Protein AF-A0AAJ6AZ47-F1 (afdb_monomer_lite)

Secondary structure (DSSP, 8-state):
---PPPPTT--EEEEE-SSS-EEEEETTT-PBPEETTEE--SB-HHHHHHHHHHHHHHHHHHTT--

Organism: NCBI:txid3121372

Radius of gyration: 12.67 Å; chains: 1; bounding box: 21×37×38 Å

Structure (mmCIF, N/CA/C/O backbone):
data_AF-A0AAJ6AZ47-F1
#
_entry.id   AF-A0AAJ6AZ47-F1
#
loop_
_atom_s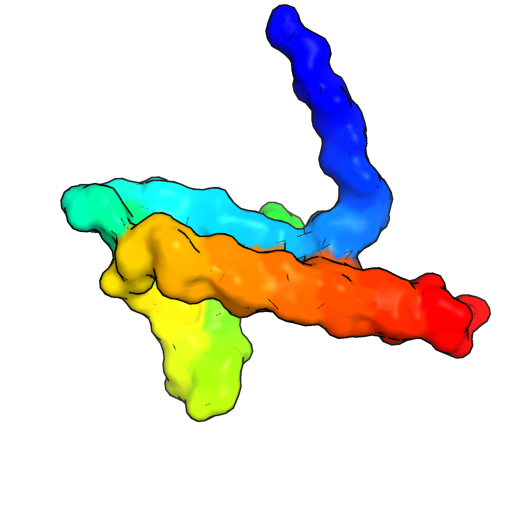ite.group_PDB
_atom_site.id
_atom_site.type_symbol
_atom_site.label_atom_id
_atom_site.label_alt_id
_atom_site.label_comp_id
_atom_site.label_asym_id
_atom_site.label_entity_id
_atom_site.label_seq_id
_atom_site.pdbx_PDB_ins_code
_atom_site.Cartn_x
_atom_site.Cartn_y
_atom_site.Cartn_z
_atom_site.occupancy
_atom_site.B_iso_or_equiv
_atom_site.auth_seq_id
_atom_site.auth_comp_id
_atom_site.auth_asym_id
_atom_site.auth_atom_id
_atom_site.pdbx_PDB_model_num
ATOM 1 N N . MET A 1 1 ? 5.910 26.556 0.301 1.00 40.56 1 MET A N 1
ATOM 2 C CA . MET A 1 1 ? 5.838 25.082 0.319 1.00 40.56 1 MET 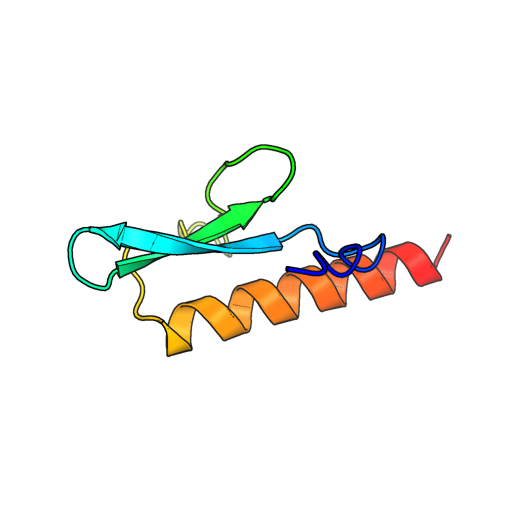A CA 1
ATOM 3 C C . MET A 1 1 ? 6.044 24.616 -1.116 1.00 40.56 1 MET A C 1
ATOM 5 O O . MET A 1 1 ? 5.207 24.918 -1.954 1.00 40.56 1 MET A O 1
ATOM 9 N N . LYS A 1 2 ? 7.221 24.069 -1.453 1.00 41.44 2 LYS A N 1
ATOM 10 C CA . LYS A 1 2 ? 7.485 23.562 -2.807 1.00 41.44 2 LYS A CA 1
ATOM 11 C C . LYS A 1 2 ? 6.916 22.152 -2.862 1.00 41.44 2 LYS A C 1
ATOM 13 O O . LYS A 1 2 ? 7.461 21.265 -2.219 1.00 41.44 2 LYS A O 1
ATOM 18 N N . ILE A 1 3 ? 5.811 21.979 -3.572 1.00 52.47 3 ILE A N 1
ATOM 19 C CA . ILE A 1 3 ? 5.331 20.650 -3.938 1.00 52.47 3 ILE A CA 1
ATOM 20 C C . ILE A 1 3 ? 6.347 20.154 -4.967 1.00 52.47 3 ILE A C 1
ATOM 22 O O . ILE A 1 3 ? 6.434 20.714 -6.062 1.00 52.47 3 ILE A O 1
ATOM 26 N N . ALA A 1 4 ? 7.214 19.218 -4.578 1.00 48.09 4 ALA A N 1
ATOM 27 C CA . ALA A 1 4 ? 8.059 18.535 -5.547 1.00 48.09 4 ALA A CA 1
ATOM 28 C C . ALA A 1 4 ? 7.119 17.828 -6.534 1.00 48.09 4 ALA A C 1
ATOM 30 O O . ALA A 1 4 ? 6.151 17.212 -6.081 1.00 48.09 4 ALA A O 1
ATOM 31 N N . PRO A 1 5 ? 7.326 17.946 -7.857 1.00 48.69 5 PRO A N 1
ATOM 32 C CA . PRO A 1 5 ? 6.536 17.159 -8.787 1.00 48.69 5 PRO A CA 1
ATOM 33 C C . PRO A 1 5 ? 6.764 15.692 -8.425 1.00 48.69 5 PRO A C 1
ATOM 35 O O . PRO A 1 5 ? 7.913 15.247 -8.381 1.00 48.69 5 PRO A O 1
ATOM 38 N N . LEU A 1 6 ? 5.679 14.975 -8.115 1.00 52.03 6 LEU A N 1
ATOM 39 C CA . LEU A 1 6 ? 5.723 13.525 -7.970 1.00 52.03 6 LEU A CA 1
ATOM 40 C C . LEU A 1 6 ? 6.466 12.987 -9.201 1.00 52.03 6 LEU A C 1
ATOM 42 O O . LEU A 1 6 ? 6.152 13.425 -10.318 1.00 52.03 6 LEU A O 1
ATOM 46 N N . PRO A 1 7 ? 7.485 12.124 -9.043 1.00 54.09 7 PRO A N 1
ATOM 47 C CA . PRO A 1 7 ? 8.115 11.512 -10.199 1.00 54.09 7 PRO A CA 1
ATOM 48 C C . PRO A 1 7 ? 7.003 10.899 -11.048 1.00 54.09 7 PRO A C 1
ATOM 50 O O . PRO A 1 7 ? 6.080 10.283 -10.520 1.00 54.09 7 PRO A O 1
ATOM 53 N N . VAL A 1 8 ? 7.076 11.121 -12.361 1.00 55.69 8 VAL A N 1
ATOM 54 C CA . VAL A 1 8 ? 6.012 10.914 -13.369 1.00 55.69 8 VAL A CA 1
ATOM 55 C C . VAL A 1 8 ? 5.503 9.450 -13.450 1.00 55.69 8 VAL A C 1
ATOM 57 O O . VAL A 1 8 ? 4.727 9.105 -14.333 1.00 55.69 8 VAL A O 1
ATOM 60 N N . ARG A 1 9 ? 5.920 8.564 -12.537 1.00 69.12 9 ARG A N 1
ATOM 61 C CA . ARG A 1 9 ? 5.635 7.125 -12.517 1.00 69.12 9 ARG A CA 1
ATOM 62 C C . ARG A 1 9 ? 5.109 6.553 -11.192 1.00 69.12 9 ARG A C 1
ATOM 64 O O . ARG A 1 9 ? 4.868 5.353 -11.163 1.00 69.12 9 ARG A O 1
ATOM 71 N N . LEU A 1 10 ? 4.905 7.334 -10.125 1.00 81.44 10 LEU A N 1
ATOM 72 C CA . LEU A 1 10 ? 4.220 6.782 -8.942 1.00 81.44 10 LEU A CA 1
ATOM 73 C C . LEU A 1 10 ? 2.723 6.642 -9.242 1.00 81.44 10 LEU A C 1
ATOM 75 O O . LEU A 1 10 ? 2.072 7.606 -9.653 1.00 81.44 10 LEU A O 1
ATOM 79 N N . ARG A 1 11 ? 2.191 5.428 -9.080 1.00 90.19 11 ARG A N 1
ATOM 80 C CA . ARG A 1 11 ? 0.769 5.097 -9.266 1.00 90.19 11 ARG A CA 1
ATOM 81 C C . ARG A 1 11 ? 0.064 4.760 -7.962 1.00 90.19 11 ARG A C 1
ATOM 83 O O . ARG A 1 11 ? -1.161 4.844 -7.925 1.00 90.19 11 ARG A O 1
ATOM 90 N N . TYR A 1 12 ? 0.815 4.402 -6.930 1.00 94.44 12 TYR A N 1
ATOM 91 C CA . TYR A 1 12 ? 0.298 3.966 -5.641 1.00 94.44 12 TYR A CA 1
ATOM 92 C C . TYR A 1 12 ? 0.874 4.826 -4.525 1.00 94.44 12 TYR A C 1
ATOM 94 O O . TYR A 1 12 ? 2.007 5.293 -4.630 1.00 94.44 12 TYR A O 1
ATOM 102 N N . ASP A 1 13 ? 0.082 5.052 -3.489 1.00 95.00 13 ASP A N 1
ATOM 103 C CA . ASP A 1 13 ? 0.475 5.810 -2.302 1.00 95.00 13 A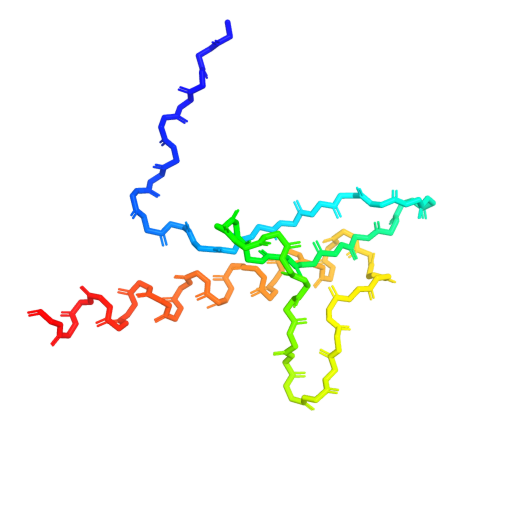SP A CA 1
ATOM 104 C C . ASP A 1 13 ? -0.290 5.277 -1.084 1.00 95.00 13 ASP A C 1
ATOM 106 O O . ASP A 1 13 ? -1.236 4.489 -1.226 1.00 95.00 13 ASP A O 1
ATOM 110 N N . THR A 1 14 ? 0.104 5.711 0.106 1.00 95.75 14 THR A N 1
ATOM 111 C CA . THR A 1 14 ? -0.581 5.397 1.357 1.00 95.75 14 THR A CA 1
ATOM 112 C C . THR A 1 14 ? -1.331 6.623 1.862 1.00 95.75 14 THR A C 1
ATOM 114 O O . THR A 1 14 ? -0.923 7.770 1.676 1.00 95.75 14 THR A O 1
ATOM 117 N N . ARG A 1 15 ? -2.495 6.406 2.474 1.00 95.81 15 ARG A N 1
ATOM 118 C CA . ARG A 1 15 ? -3.198 7.464 3.205 1.00 95.81 15 ARG A CA 1
ATOM 119 C C . ARG A 1 15 ? -3.644 6.966 4.559 1.00 95.81 15 ARG A C 1
ATOM 121 O O . ARG A 1 15 ? -4.141 5.845 4.677 1.00 95.81 15 ARG A O 1
ATOM 128 N N . GLU A 1 16 ? -3.505 7.838 5.542 1.00 95.44 16 GLU A N 1
ATOM 129 C CA . GLU A 1 16 ? -4.089 7.634 6.853 1.00 95.44 16 GLU A CA 1
ATOM 130 C C . GLU A 1 16 ? -5.612 7.798 6.767 1.00 95.44 16 GLU A C 1
ATOM 132 O O . GLU A 1 16 ? -6.140 8.727 6.150 1.00 95.44 16 GLU A O 1
ATOM 137 N N . GLU A 1 17 ? -6.309 6.862 7.386 1.00 92.06 17 GLU A N 1
ATOM 138 C CA . GLU A 1 17 ? -7.741 6.848 7.635 1.00 92.06 17 GLU A CA 1
ATOM 139 C C . GLU A 1 17 ? -7.980 7.114 9.135 1.00 92.06 17 GLU A C 1
ATOM 141 O O . GLU A 1 17 ? -7.221 7.810 9.802 1.00 92.06 17 GLU A O 1
ATOM 146 N N . GLN A 1 18 ? -9.069 6.605 9.709 1.00 90.94 18 GLN A N 1
ATOM 147 C CA . GLN A 1 18 ? -9.348 6.797 11.132 1.00 90.94 18 GLN A CA 1
ATOM 148 C C . GLN A 1 18 ? -8.497 5.871 12.008 1.00 90.94 18 GLN A C 1
ATOM 150 O O . GLN A 1 18 ? -8.352 4.694 11.695 1.00 90.94 18 GLN A O 1
ATOM 155 N N . GLN A 1 19 ? -8.072 6.375 13.173 1.00 90.88 19 GLN A N 1
ATOM 156 C CA . GLN A 1 19 ? -7.436 5.590 14.244 1.00 90.88 19 GLN A CA 1
ATOM 157 C C . GLN A 1 19 ? -6.063 5.003 13.870 1.00 90.88 19 GLN A C 1
ATOM 159 O O . GLN A 1 19 ? -5.831 3.818 14.100 1.00 90.88 19 GLN A O 1
ATOM 164 N N . ASP A 1 20 ? -5.169 5.818 13.294 1.00 91.62 20 ASP A N 1
ATOM 165 C CA . ASP A 1 20 ? -3.812 5.411 12.881 1.00 91.62 20 ASP A CA 1
ATOM 166 C C . ASP A 1 20 ? -3.802 4.237 11.886 1.00 91.62 20 ASP A C 1
ATOM 168 O O . ASP A 1 20 ? -2.831 3.486 11.779 1.00 91.62 20 ASP A O 1
ATOM 172 N N . LYS A 1 21 ? -4.908 4.055 11.156 1.00 95.19 21 LYS A N 1
ATOM 173 C CA . LYS A 1 21 ? -5.053 3.003 10.158 1.00 95.19 21 LYS A CA 1
ATOM 174 C C . LYS A 1 21 ? -4.790 3.531 8.771 1.00 95.19 21 LYS A C 1
ATOM 176 O O . LYS A 1 21 ? -5.329 4.558 8.391 1.00 95.19 21 LYS A O 1
ATOM 181 N N . TRP A 1 22 ? -4.019 2.789 7.997 1.00 97.31 22 TRP A N 1
ATOM 182 C CA . TRP A 1 22 ? -3.553 3.193 6.684 1.00 97.31 22 TRP A CA 1
ATOM 183 C C . TRP A 1 22 ? -4.174 2.332 5.591 1.00 97.31 22 TRP A C 1
ATOM 185 O O . TRP A 1 22 ? -4.539 1.169 5.793 1.00 97.31 22 TRP A O 1
ATOM 195 N N . THR A 1 23 ? -4.347 2.950 4.428 1.00 97.06 23 THR A N 1
ATOM 196 C CA . THR A 1 23 ? -4.856 2.317 3.213 1.00 97.06 23 THR A CA 1
ATOM 197 C C . THR A 1 23 ? -3.895 2.579 2.070 1.00 97.06 23 THR A C 1
ATOM 199 O O . THR A 1 23 ? -3.543 3.730 1.806 1.00 97.06 23 THR A O 1
ATOM 202 N N . VAL A 1 24 ? -3.534 1.519 1.353 1.00 9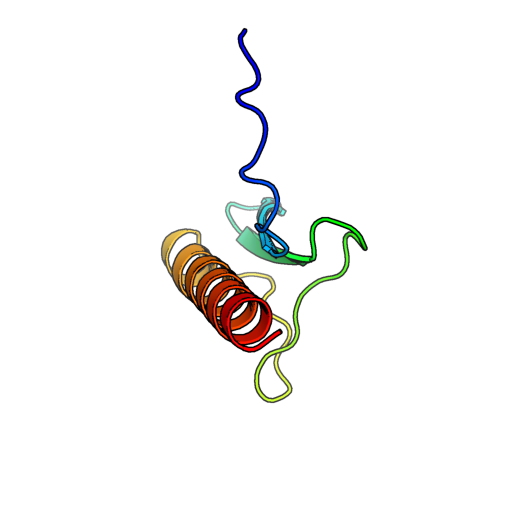6.81 24 VAL A N 1
ATOM 203 C CA . VAL A 1 24 ? -2.809 1.620 0.086 1.00 96.81 24 VAL A CA 1
ATOM 204 C C . VAL A 1 24 ? -3.825 1.879 -1.013 1.00 96.81 24 VAL A C 1
ATOM 206 O O . VAL A 1 24 ? -4.787 1.123 -1.177 1.00 96.81 24 VAL A O 1
ATOM 209 N N . PHE A 1 25 ? -3.630 2.945 -1.781 1.00 96.44 25 PHE A N 1
ATOM 210 C CA . PHE A 1 25 ? -4.565 3.336 -2.828 1.00 96.44 25 PHE A CA 1
ATOM 211 C C . PHE A 1 25 ? -3.855 3.688 -4.130 1.00 96.44 25 PHE A C 1
ATOM 213 O O . PHE A 1 25 ? -2.699 4.102 -4.163 1.00 96.44 25 PHE A O 1
ATOM 220 N N . HIS A 1 26 ? -4.579 3.539 -5.234 1.00 95.38 26 HIS A N 1
ATOM 221 C CA . HIS A 1 26 ? -4.107 3.967 -6.541 1.00 95.38 26 HIS A CA 1
ATOM 222 C C . HIS A 1 26 ? -4.387 5.467 -6.731 1.00 95.38 26 HIS A C 1
ATOM 224 O O . HIS A 1 26 ? -5.542 5.899 -6.741 1.00 95.38 26 HIS A O 1
ATOM 230 N N . ILE A 1 27 ? -3.340 6.266 -6.941 1.00 93.31 27 ILE A N 1
ATOM 231 C CA . ILE A 1 27 ? -3.358 7.741 -6.901 1.00 93.31 27 ILE A CA 1
ATOM 232 C C . ILE A 1 27 ? -4.394 8.340 -7.862 1.00 93.31 27 ILE A C 1
ATOM 234 O O . ILE A 1 27 ? -5.098 9.283 -7.514 1.00 93.31 27 ILE A O 1
ATOM 238 N N . PHE A 1 28 ? -4.529 7.785 -9.070 1.00 90.31 28 PHE A N 1
ATOM 239 C CA . PHE A 1 28 ? -5.437 8.341 -10.084 1.00 90.31 28 PHE A CA 1
ATOM 240 C C . PHE A 1 28 ? -6.911 7.968 -9.891 1.00 90.31 28 PHE A C 1
ATOM 242 O O . PHE A 1 28 ? -7.784 8.663 -10.403 1.00 90.31 28 PHE A O 1
ATOM 249 N N . THR A 1 29 ? -7.199 6.862 -9.205 1.00 91.75 29 THR A N 1
ATOM 250 C CA . THR A 1 29 ? -8.574 6.359 -9.037 1.00 91.75 29 THR A CA 1
ATOM 251 C C . THR A 1 29 ? -9.095 6.593 -7.623 1.00 91.75 29 THR A C 1
ATOM 253 O O . THR A 1 29 ? -10.304 6.585 -7.414 1.00 91.75 29 THR A O 1
ATOM 256 N N . GLY A 1 30 ? -8.200 6.790 -6.650 1.00 92.69 30 GLY A N 1
ATOM 257 C CA . GLY A 1 30 ? -8.525 6.876 -5.228 1.00 92.69 30 GLY A CA 1
ATOM 258 C C . GLY A 1 30 ? -8.975 5.548 -4.612 1.00 92.69 30 GLY A C 1
ATOM 259 O O . GLY A 1 30 ? -9.344 5.526 -3.436 1.00 92.69 30 GLY A O 1
ATOM 260 N N . ALA A 1 31 ? -8.971 4.463 -5.395 1.00 95.50 31 ALA A N 1
ATOM 261 C CA . ALA A 1 31 ? -9.441 3.151 -4.980 1.00 95.50 31 ALA A CA 1
ATOM 262 C C . ALA A 1 31 ? -8.374 2.425 -4.158 1.00 95.50 31 ALA A C 1
ATOM 264 O O . ALA A 1 31 ? -7.187 2.497 -4.485 1.00 95.50 31 ALA A O 1
ATOM 265 N N . ALA A 1 32 ? -8.818 1.710 -3.124 1.00 96.06 32 ALA A N 1
ATOM 266 C CA . ALA A 1 32 ? -7.957 0.824 -2.354 1.00 96.06 32 ALA A CA 1
ATOM 267 C C . ALA A 1 32 ? -7.412 -0.298 -3.245 1.00 96.06 32 ALA A C 1
ATOM 269 O O . ALA A 1 32 ? -8.112 -0.791 -4.136 1.00 96.06 32 ALA A O 1
ATOM 270 N N . VAL A 1 33 ? -6.163 -0.682 -3.007 1.00 95.50 33 VAL A N 1
ATOM 271 C CA . VAL A 1 33 ? -5.513 -1.757 -3.754 1.00 95.50 33 VAL A CA 1
ATOM 272 C C . VAL A 1 33 ? -5.917 -3.112 -3.181 1.00 95.50 33 VAL A C 1
ATOM 274 O O . VAL A 1 33 ? -6.044 -3.278 -1.970 1.00 95.50 33 VAL A O 1
ATOM 277 N N . GLU A 1 34 ? -6.097 -4.090 -4.062 1.00 95.25 34 GLU A N 1
ATOM 278 C CA . GLU A 1 34 ? -6.275 -5.495 -3.712 1.00 95.25 34 GLU A CA 1
ATOM 279 C C . GLU A 1 34 ? -5.025 -6.276 -4.134 1.00 95.25 34 GLU A C 1
ATOM 281 O O . GLU A 1 34 ? -4.598 -6.190 -5.287 1.00 95.25 34 GLU A O 1
ATOM 286 N N . ILE A 1 35 ? -4.434 -7.022 -3.199 1.00 92.25 35 ILE A N 1
ATOM 287 C CA . ILE A 1 35 ? -3.282 -7.903 -3.432 1.00 92.25 35 ILE A CA 1
ATOM 288 C C . ILE A 1 35 ? -3.687 -9.305 -2.984 1.00 92.25 35 ILE A C 1
ATOM 290 O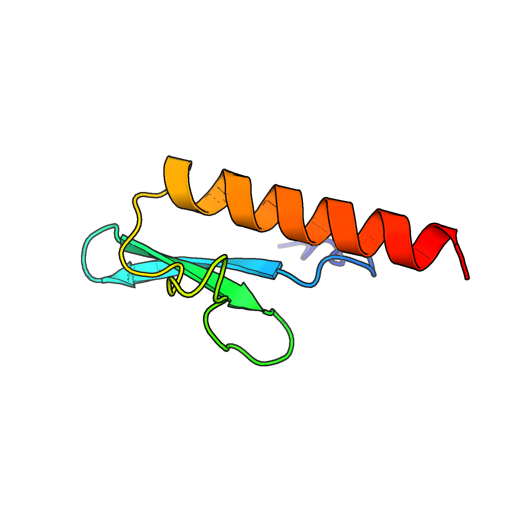 O . ILE A 1 35 ? -4.163 -9.478 -1.864 1.00 92.25 35 ILE A O 1
ATOM 294 N N . ASP A 1 36 ? -3.548 -10.296 -3.867 1.00 91.50 36 ASP A N 1
ATOM 295 C CA . ASP A 1 36 ? -3.898 -11.702 -3.606 1.00 91.50 36 ASP A CA 1
ATOM 296 C C . ASP A 1 36 ? -5.319 -11.921 -3.042 1.00 91.50 36 ASP A C 1
ATOM 298 O O . ASP A 1 36 ? -5.561 -12.837 -2.257 1.00 91.50 36 ASP A O 1
ATOM 302 N N . GLY A 1 37 ? -6.282 -11.082 -3.444 1.00 93.06 37 GLY A N 1
ATOM 303 C CA . GLY A 1 37 ? -7.666 -11.144 -2.959 1.00 93.06 37 GLY A CA 1
ATOM 304 C C . GLY A 1 37 ? -7.929 -10.383 -1.655 1.00 93.06 37 GLY A C 1
ATOM 305 O O . GLY A 1 37 ? -9.049 -10.424 -1.145 1.00 93.06 37 GLY A O 1
ATOM 306 N N . TYR A 1 38 ? -6.927 -9.689 -1.104 1.00 93.44 38 TYR A N 1
ATOM 307 C CA . TYR A 1 38 ? -7.032 -8.926 0.138 1.00 93.44 38 TYR A CA 1
ATOM 308 C C . TYR A 1 38 ? -6.914 -7.423 -0.115 1.00 93.44 38 TYR A C 1
ATOM 310 O O . TYR A 1 38 ? -5.902 -6.932 -0.626 1.00 93.44 38 TYR A O 1
ATOM 318 N N . LEU A 1 39 ? -7.946 -6.683 0.297 1.00 95.88 39 LEU A N 1
ATOM 319 C CA . LEU A 1 39 ? -7.927 -5.223 0.317 1.00 95.88 39 LEU A CA 1
ATOM 320 C C . LEU A 1 39 ? -6.872 -4.722 1.307 1.00 95.88 39 LEU A C 1
ATOM 322 O O . LEU A 1 39 ? -6.903 -5.075 2.484 1.00 95.88 39 LEU A O 1
ATOM 326 N N . GLN A 1 40 ? -5.975 -3.868 0.824 1.00 96.56 40 GLN A N 1
ATOM 327 C CA . GLN A 1 40 ? -4.889 -3.255 1.589 1.00 96.56 40 GLN A CA 1
ATOM 328 C C . GLN A 1 40 ? -5.407 -2.038 2.369 1.00 96.56 40 GLN A C 1
ATOM 330 O O . GLN A 1 40 ? -5.109 -0.884 2.055 1.00 96.56 40 GLN A O 1
ATOM 335 N N . ILE A 1 41 ? -6.276 -2.315 3.340 1.00 96.25 41 ILE A N 1
ATOM 336 C CA . ILE A 1 41 ? -6.957 -1.340 4.197 1.00 96.25 41 ILE A CA 1
ATOM 337 C C . ILE A 1 41 ? -6.756 -1.706 5.666 1.00 96.25 41 ILE A C 1
ATOM 339 O O . ILE A 1 41 ? -6.496 -2.861 5.994 1.00 96.25 41 ILE A O 1
ATOM 343 N N . ALA A 1 42 ? -6.979 -0.740 6.558 1.00 94.94 42 ALA A N 1
ATOM 344 C CA . ALA A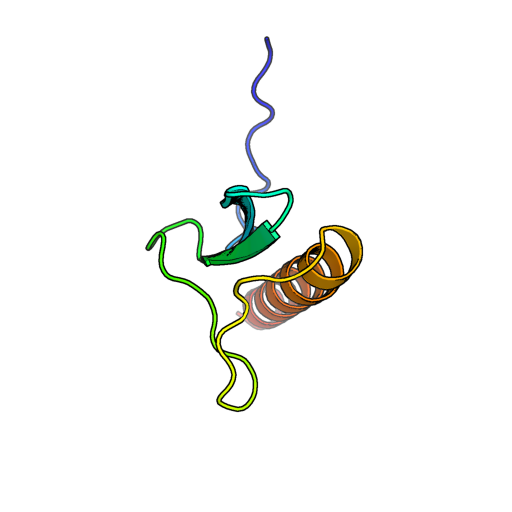 1 42 ? -6.916 -0.940 8.007 1.00 94.94 42 ALA A CA 1
ATOM 345 C C . ALA A 1 42 ? -5.552 -1.451 8.523 1.00 94.94 42 ALA A C 1
ATOM 347 O O . ALA A 1 42 ? -5.487 -2.123 9.557 1.00 94.94 42 ALA A O 1
ATOM 348 N N . MET A 1 43 ? -4.480 -1.107 7.810 1.00 94.12 43 MET A N 1
ATOM 349 C CA . MET A 1 43 ? -3.106 -1.533 8.085 1.00 94.12 43 MET A CA 1
ATOM 350 C C . MET A 1 43 ? -2.415 -0.569 9.045 1.00 94.12 43 MET A C 1
ATOM 352 O O . MET A 1 43 ? -2.856 0.572 9.198 1.00 94.12 43 MET A O 1
ATOM 356 N N . ASP A 1 44 ? -1.332 -1.002 9.677 1.00 94.75 44 ASP A N 1
ATOM 357 C CA . ASP A 1 44 ? -0.435 -0.061 10.349 1.00 94.75 44 ASP A CA 1
ATOM 358 C C . ASP A 1 44 ? 0.462 0.647 9.314 1.00 94.75 44 ASP A C 1
ATOM 360 O O . ASP A 1 44 ? 0.603 0.189 8.177 1.00 94.75 44 ASP A O 1
ATOM 364 N N . VAL A 1 45 ? 1.048 1.793 9.681 1.00 93.25 45 VAL A N 1
ATOM 365 C CA . VAL A 1 45 ? 1.822 2.625 8.736 1.00 93.25 45 VAL A CA 1
ATOM 366 C C . VAL A 1 45 ? 2.963 1.843 8.084 1.00 93.25 45 VAL A C 1
ATOM 368 O O . VAL A 1 45 ? 3.032 1.800 6.859 1.00 93.25 45 VAL A O 1
ATOM 371 N N . GLU A 1 46 ? 3.774 1.146 8.888 1.00 92.12 46 GLU A N 1
ATOM 372 C CA . GLU A 1 46 ? 4.919 0.356 8.411 1.00 92.12 46 GLU A CA 1
ATOM 373 C C . GLU A 1 46 ? 4.471 -0.758 7.457 1.00 92.12 46 GLU A C 1
ATOM 375 O O . GLU A 1 46 ? 5.097 -0.987 6.428 1.00 92.12 46 GLU A O 1
ATOM 380 N N . GLU A 1 47 ? 3.340 -1.408 7.747 1.00 92.31 47 GLU A N 1
ATOM 381 C CA . GLU A 1 47 ? 2.792 -2.456 6.883 1.00 92.31 47 GLU A CA 1
ATOM 382 C C . GLU A 1 47 ? 2.291 -1.894 5.549 1.00 92.31 47 GLU A C 1
ATOM 384 O O . GLU A 1 47 ? 2.295 -2.602 4.546 1.00 92.31 47 GLU A O 1
ATOM 389 N N . SER A 1 48 ? 1.808 -0.647 5.533 1.00 92.94 48 SER A N 1
ATOM 390 C CA . SER A 1 48 ? 1.218 -0.024 4.346 1.00 92.94 48 SER A CA 1
ATOM 391 C C . SER A 1 48 ? 2.254 0.526 3.360 1.00 92.94 48 SER A C 1
ATOM 393 O O . SER A 1 48 ? 1.974 0.597 2.163 1.00 92.94 48 SER A O 1
ATOM 395 N N . GLU A 1 49 ? 3.446 0.898 3.833 1.00 92.88 49 GLU A N 1
ATOM 396 C CA . GLU A 1 49 ? 4.505 1.476 2.993 1.00 92.88 49 GLU A CA 1
ATOM 397 C C . GLU A 1 49 ? 5.112 0.432 2.042 1.00 92.88 49 GLU A C 1
ATOM 399 O O . GLU A 1 49 ? 5.198 0.671 0.834 1.00 92.88 49 GLU A O 1
ATOM 404 N N . ASP A 1 50 ? 5.422 -0.764 2.550 1.00 93.62 50 ASP A N 1
ATOM 405 C CA . ASP A 1 50 ? 5.991 -1.879 1.778 1.00 93.62 50 ASP A CA 1
ATOM 406 C C . ASP A 1 50 ? 5.213 -2.221 0.482 1.00 93.62 50 ASP A C 1
ATOM 408 O O . ASP A 1 50 ? 5.813 -2.260 -0.601 1.00 93.62 50 ASP A O 1
ATOM 412 N N . PRO A 1 51 ? 3.886 -2.474 0.514 1.00 93.56 51 PRO A N 1
ATOM 413 C CA . PRO A 1 51 ? 3.112 -2.765 -0.690 1.00 93.56 51 PRO A CA 1
ATOM 414 C C . PRO A 1 51 ? 3.025 -1.565 -1.638 1.00 93.56 51 PRO A C 1
ATOM 416 O O . PRO A 1 51 ? 3.056 -1.767 -2.854 1.00 93.56 51 PRO A O 1
ATOM 419 N N . ALA A 1 52 ? 2.944 -0.330 -1.133 1.00 93.38 52 ALA A N 1
ATOM 420 C CA . ALA A 1 52 ? 2.927 0.860 -1.983 1.00 93.38 52 ALA A CA 1
ATOM 421 C C . ALA A 1 52 ? 4.237 0.989 -2.780 1.00 93.38 52 ALA A C 1
ATOM 423 O O . ALA A 1 52 ? 4.209 1.174 -4.004 1.00 93.38 52 ALA A O 1
ATOM 424 N N . ASP A 1 53 ? 5.377 0.805 -2.115 1.00 92.25 53 ASP A N 1
ATOM 425 C CA . ASP A 1 53 ? 6.698 0.821 -2.741 1.00 92.25 53 ASP A CA 1
ATOM 426 C C . ASP A 1 53 ? 6.872 -0.324 -3.743 1.00 92.25 53 ASP A C 1
ATOM 428 O O . ASP A 1 53 ? 7.313 -0.099 -4.877 1.00 92.25 53 ASP A O 1
ATOM 432 N N . LEU A 1 54 ? 6.464 -1.544 -3.380 1.00 92.50 54 LEU A N 1
ATOM 433 C CA . LEU A 1 54 ? 6.552 -2.710 -4.260 1.00 92.50 54 LEU A CA 1
ATOM 434 C C . LEU A 1 54 ? 5.738 -2.521 -5.546 1.00 92.50 54 LEU A C 1
ATOM 436 O O . LEU A 1 54 ? 6.225 -2.812 -6.641 1.00 92.50 54 LEU A O 1
ATOM 440 N N . LEU A 1 55 ? 4.506 -2.027 -5.434 1.00 92.69 55 LEU A N 1
ATOM 441 C CA . LEU A 1 55 ? 3.628 -1.808 -6.582 1.00 92.69 55 LEU A CA 1
ATOM 442 C C . LEU A 1 55 ? 4.175 -0.717 -7.508 1.00 92.69 55 LEU A C 1
ATOM 444 O O . LEU A 1 55 ? 4.167 -0.870 -8.732 1.00 92.69 55 LEU A O 1
ATOM 448 N N . ASN A 1 56 ? 4.706 0.364 -6.937 1.00 92.25 56 ASN A N 1
ATOM 449 C CA . ASN A 1 56 ? 5.376 1.409 -7.705 1.00 92.25 56 ASN A CA 1
ATOM 450 C C . ASN A 1 56 ? 6.646 0.894 -8.397 1.00 92.25 56 ASN A C 1
ATOM 452 O O . ASN A 1 56 ? 6.899 1.231 -9.557 1.00 92.25 56 ASN A O 1
ATOM 456 N N . TYR A 1 57 ? 7.421 0.033 -7.733 1.00 90.44 57 TYR A N 1
ATOM 457 C CA . TYR A 1 57 ? 8.578 -0.619 -8.338 1.00 90.44 57 TYR A CA 1
ATOM 458 C C . TYR A 1 57 ? 8.171 -1.508 -9.522 1.00 90.44 57 TYR A C 1
ATOM 460 O O . TYR A 1 57 ? 8.752 -1.393 -10.603 1.00 90.44 57 TYR A O 1
ATOM 468 N N . GLN A 1 58 ? 7.127 -2.327 -9.378 1.00 89.81 58 GLN A N 1
ATOM 469 C CA . GLN A 1 58 ? 6.609 -3.167 -10.464 1.00 89.81 58 GLN A CA 1
ATOM 470 C C . GLN A 1 58 ? 6.136 -2.348 -11.672 1.00 89.81 58 GLN A C 1
ATOM 472 O O . GLN A 1 58 ? 6.422 -2.707 -12.814 1.00 89.81 58 GLN A O 1
ATOM 477 N N . GLU A 1 59 ? 5.448 -1.230 -11.445 1.00 87.38 59 GLU A N 1
ATOM 478 C CA . GLU A 1 59 ? 5.055 -0.320 -12.526 1.00 87.38 59 GLU A CA 1
ATOM 479 C C . GLU A 1 59 ? 6.269 0.311 -13.214 1.00 87.38 59 GLU A C 1
ATOM 481 O O . GLU A 1 59 ? 6.279 0.476 -14.436 1.00 87.38 59 GLU A O 1
ATOM 486 N N . SER A 1 60 ? 7.325 0.613 -12.455 1.00 85.88 60 SER A N 1
ATOM 487 C CA . SER A 1 60 ? 8.566 1.140 -13.020 1.00 85.88 60 SER A CA 1
ATOM 488 C C . SER A 1 60 ? 9.267 0.138 -13.945 1.00 85.88 60 SER A C 1
ATOM 490 O O . SER A 1 60 ? 9.814 0.564 -14.964 1.00 85.88 60 SER A O 1
ATOM 492 N N . LEU A 1 61 ? 9.194 -1.165 -13.629 1.00 85.12 61 LEU A N 1
ATOM 493 C CA . LEU A 1 61 ? 9.727 -2.250 -14.456 1.00 85.12 61 LEU A CA 1
ATOM 494 C C . LEU A 1 61 ? 8.941 -2.400 -15.760 1.00 85.12 61 LEU A C 1
ATOM 496 O O . LEU A 1 61 ? 9.541 -2.391 -16.828 1.00 85.12 61 LEU A O 1
ATOM 500 N N . LYS A 1 62 ? 7.604 -2.454 -15.693 1.00 80.69 62 LYS A N 1
ATOM 501 C CA . LYS A 1 62 ? 6.759 -2.549 -16.899 1.00 80.69 62 LYS A CA 1
ATOM 502 C C . LYS A 1 62 ? 7.020 -1.396 -17.863 1.00 80.69 62 LYS A C 1
ATOM 504 O O . LYS A 1 62 ? 7.118 -1.596 -19.064 1.00 80.69 62 LYS A O 1
ATOM 509 N N . ALA A 1 63 ? 7.177 -0.190 -17.327 1.00 73.56 63 ALA A N 1
ATOM 510 C CA . ALA A 1 63 ? 7.431 0.998 -18.128 1.00 73.56 63 ALA A CA 1
ATOM 511 C C . ALA A 1 63 ? 8.886 1.108 -18.638 1.00 73.56 63 ALA A C 1
ATOM 513 O O . ALA A 1 63 ? 9.229 2.113 -19.260 1.00 73.56 63 ALA A O 1
ATOM 514 N N . ALA A 1 64 ? 9.774 0.165 -18.309 1.00 66.25 64 ALA A N 1
ATOM 515 C CA . ALA A 1 64 ? 11.116 0.055 -18.890 1.00 66.25 64 ALA A CA 1
ATOM 516 C C . ALA A 1 64 ? 11.173 -0.938 -20.068 1.00 66.25 64 ALA A C 1
ATOM 518 O O . ALA A 1 64 ? 12.138 -0.900 -20.829 1.00 66.25 64 ALA A O 1
ATOM 519 N N . ASP A 1 65 ? 10.145 -1.781 -20.217 1.00 60.38 65 ASP A N 1
ATOM 520 C CA . ASP A 1 65 ? 10.019 -2.776 -21.289 1.00 60.38 65 ASP A CA 1
ATOM 521 C C . ASP A 1 65 ? 9.228 -2.259 -22.519 1.00 60.38 65 ASP A C 1
ATOM 523 O O . ASP A 1 65 ? 9.129 -2.971 -23.521 1.00 60.38 65 ASP A O 1
ATOM 527 N N . GLU A 1 66 ? 8.691 -1.031 -22.465 1.00 53.34 66 GLU A N 1
ATOM 528 C CA . GLU A 1 66 ? 8.067 -0.290 -23.588 1.00 53.34 66 GLU A CA 1
ATOM 529 C C . GLU A 1 66 ? 9.022 0.742 -24.207 1.00 53.34 66 GLU A C 1
ATOM 531 O O . GLU A 1 66 ? 9.051 0.833 -25.459 1.00 53.34 66 GLU A O 1
#

Sequence (66 aa):
MKIAPLPVRLRYDTREEQQDKWTVFHIFTGAAVEIDGYLQIAMDVEESEDPADLLNYQESLKAADE

pLDDT: mean 85.36, std 15.91, range [40.56, 97.31]

Foldseek 3Di:
DDPDPDPPQQQWDWDDDPDQKIFIAGPVPRDGDDDPNDTRTRHHPVVRVVVSVVVSVVSVVVVVVD